Protein AF-A0A183TT23-F1 (afdb_monomer)

Sequence (156 aa):
MDLRTDATKAAFFRCQRLLQQRLREMQDAWMIRKAKKIQGYVDRNEMKNFFIAIKVIFSPCIKWSAPLISSDGTTLMTEKSQILKRWAELFRNVLNCLSAISDAAIDRLPQVDTNNDLVCRLPYQKPSRPCSSFPAVKHRDPTQSHRKSTSTVGPG

Mean predicted aligned error: 21.17 Å

Radius of gyration: 35.9 Å; Cα contacts (8 Å, |Δi|>4): 35; chains: 1; bounding box: 57×62×119 Å

Organism: Schistocephalus solidus (NCBI:txid70667)

Solvent-accessible surface area (backbone atoms only — not comparable to full-atom values): 10172 Å² total; per-residue (Å²): 135,64,71,70,59,55,54,53,52,51,52,50,56,51,53,52,50,51,53,52,50,53,52,47,53,54,50,50,57,47,49,55,53,51,50,54,54,43,49,55,22,59,79,68,67,36,61,70,57,31,53,50,51,53,45,64,71,66,54,79,63,76,72,78,70,68,62,38,66,40,99,86,67,81,47,77,31,77,50,69,69,57,41,52,53,50,50,54,50,51,52,45,53,67,72,64,52,76,77,80,73,52,65,74,60,56,74,67,52,84,84,69,84,78,68,65,80,66,66,78,72,65,78,80,76,71,83,73,74,83,83,88,71,77,80,80,79,77,80,78,78,92,72,89,87,77,92,78,88,83,87,87,80,86,86,136

Structure (mmCIF, N/CA/C/O backbone):
data_AF-A0A183TT23-F1
#
_entry.id   AF-A0A183TT23-F1
#
loop_
_atom_site.group_PDB
_atom_site.id
_atom_site.type_symbol
_atom_site.label_atom_id
_atom_site.label_alt_id
_atom_site.label_comp_id
_atom_site.label_asym_id
_atom_site.label_entity_id
_atom_site.label_seq_id
_atom_site.pdbx_PDB_ins_code
_atom_site.Cartn_x
_atom_site.Cartn_y
_atom_site.Cartn_z
_atom_site.occupancy
_atom_site.B_iso_or_equiv
_atom_site.auth_seq_id
_atom_site.auth_comp_id
_atom_site.auth_asym_id
_atom_site.auth_atom_id
_atom_site.pdbx_PDB_model_num
ATOM 1 N N . MET A 1 1 ? 25.105 0.922 -32.798 1.00 56.50 1 MET A N 1
ATOM 2 C CA . MET A 1 1 ? 24.276 0.394 -31.692 1.00 56.50 1 MET A CA 1
ATOM 3 C C . MET A 1 1 ? 24.044 -1.076 -31.957 1.00 56.50 1 MET A C 1
ATOM 5 O O . MET A 1 1 ? 23.774 -1.417 -33.101 1.00 56.50 1 MET A O 1
ATOM 9 N N . ASP A 1 2 ? 24.247 -1.926 -30.954 1.00 66.94 2 ASP A N 1
ATOM 10 C CA . ASP A 1 2 ? 24.331 -3.375 -31.143 1.00 66.94 2 ASP A CA 1
ATOM 11 C C . ASP A 1 2 ? 22.990 -4.051 -30.812 1.00 66.94 2 ASP A C 1
ATOM 13 O O . ASP A 1 2 ? 22.574 -4.126 -29.652 1.00 66.94 2 ASP A O 1
ATOM 17 N N . LEU A 1 3 ? 22.304 -4.528 -31.853 1.00 72.50 3 LEU A N 1
ATOM 18 C CA . LEU A 1 3 ? 20.913 -5.007 -31.827 1.00 72.50 3 LEU A CA 1
ATOM 19 C C . LEU A 1 3 ? 20.674 -6.138 -30.803 1.00 72.50 3 LEU A C 1
ATOM 21 O O . LEU A 1 3 ? 19.585 -6.273 -30.241 1.00 72.50 3 LEU A O 1
ATOM 25 N N . ARG A 1 4 ? 21.706 -6.942 -30.522 1.00 70.44 4 ARG A N 1
ATOM 26 C CA . ARG A 1 4 ? 21.663 -8.061 -29.565 1.00 70.44 4 ARG A CA 1
ATOM 27 C C . ARG A 1 4 ? 21.544 -7.595 -28.108 1.00 70.44 4 ARG A C 1
ATOM 29 O O . ARG A 1 4 ? 20.866 -8.237 -27.298 1.00 70.44 4 ARG A O 1
ATOM 36 N N . THR A 1 5 ? 22.170 -6.471 -27.776 1.00 75.56 5 THR A N 1
ATOM 37 C CA . THR A 1 5 ? 22.140 -5.884 -26.429 1.00 75.56 5 THR A CA 1
ATOM 38 C C . THR A 1 5 ? 20.777 -5.252 -26.147 1.00 75.56 5 THR A C 1
ATOM 40 O O . THR A 1 5 ? 20.222 -5.434 -25.060 1.00 75.56 5 THR A O 1
ATOM 43 N N . ASP A 1 6 ? 20.177 -4.612 -27.152 1.00 80.69 6 ASP A N 1
ATOM 44 C CA . ASP A 1 6 ? 18.850 -3.998 -27.044 1.00 80.69 6 ASP A CA 1
ATOM 45 C C . ASP A 1 6 ? 17.735 -5.041 -26.881 1.00 80.69 6 ASP A C 1
ATOM 47 O O . ASP A 1 6 ? 16.851 -4.878 -26.034 1.00 80.69 6 ASP A O 1
ATOM 51 N N . ALA A 1 7 ? 17.812 -6.164 -27.603 1.00 83.25 7 ALA A N 1
ATOM 52 C CA . ALA A 1 7 ? 16.862 -7.270 -27.461 1.00 83.25 7 ALA A CA 1
ATOM 53 C C . ALA A 1 7 ? 16.904 -7.907 -26.057 1.00 83.25 7 ALA A C 1
ATOM 55 O O . ALA A 1 7 ? 15.861 -8.159 -25.446 1.00 83.25 7 ALA A O 1
ATOM 56 N N . THR A 1 8 ? 18.105 -8.112 -25.509 1.00 88.69 8 THR A N 1
ATOM 57 C CA . THR A 1 8 ? 18.294 -8.686 -24.164 1.00 88.69 8 THR A CA 1
ATOM 58 C C . THR A 1 8 ? 17.775 -7.739 -23.079 1.00 88.69 8 THR A C 1
ATOM 60 O O . THR A 1 8 ? 17.072 -8.155 -22.154 1.00 88.69 8 THR A O 1
ATOM 63 N N . LYS A 1 9 ? 18.044 -6.437 -23.227 1.00 89.25 9 LYS A N 1
ATOM 64 C CA . LYS A 1 9 ? 17.540 -5.391 -22.332 1.00 89.25 9 LYS A CA 1
ATOM 65 C C . LYS A 1 9 ? 16.010 -5.301 -22.370 1.00 89.25 9 LYS A C 1
ATOM 67 O O . LYS A 1 9 ? 15.371 -5.206 -21.322 1.00 89.25 9 LYS A O 1
ATOM 72 N N . ALA A 1 10 ? 15.404 -5.407 -23.553 1.00 90.25 10 ALA A N 1
ATOM 73 C CA . ALA A 1 10 ? 13.952 -5.440 -23.706 1.00 90.25 10 ALA A CA 1
ATOM 74 C C . ALA A 1 10 ? 13.316 -6.678 -23.045 1.00 90.25 10 ALA A C 1
ATOM 76 O O . ALA A 1 10 ? 12.272 -6.557 -22.399 1.00 90.25 10 ALA A O 1
ATOM 77 N N . ALA A 1 11 ? 13.940 -7.855 -23.164 1.00 92.75 11 ALA A N 1
ATOM 78 C CA . ALA A 1 11 ? 13.477 -9.074 -22.499 1.00 92.75 11 ALA A CA 1
ATOM 79 C C . ALA A 1 11 ? 13.519 -8.940 -20.967 1.00 92.75 11 ALA A C 1
ATOM 81 O O . ALA A 1 11 ? 12.547 -9.282 -20.291 1.00 92.75 11 ALA A O 1
ATOM 82 N N . PHE A 1 12 ? 14.591 -8.356 -20.423 1.00 92.75 12 PHE A N 1
ATOM 83 C CA . PHE A 1 12 ? 14.721 -8.102 -18.988 1.00 92.75 12 PHE A CA 1
ATOM 84 C C . PHE A 1 12 ? 13.596 -7.207 -18.444 1.00 92.75 12 PHE A C 1
ATOM 86 O O . PHE A 1 12 ? 12.909 -7.589 -17.494 1.00 92.75 12 PHE A O 1
ATOM 93 N N . PHE A 1 13 ? 13.339 -6.053 -19.071 1.00 94.25 13 PHE A N 1
ATOM 94 C CA . PHE A 1 13 ? 12.274 -5.148 -18.619 1.00 94.25 13 PHE A CA 1
ATOM 95 C C . PHE A 1 13 ? 10.875 -5.763 -18.736 1.00 94.25 13 PHE A C 1
ATOM 97 O O . PHE A 1 13 ? 10.009 -5.495 -17.900 1.00 94.25 13 PHE A O 1
ATOM 104 N N . ARG A 1 14 ? 10.643 -6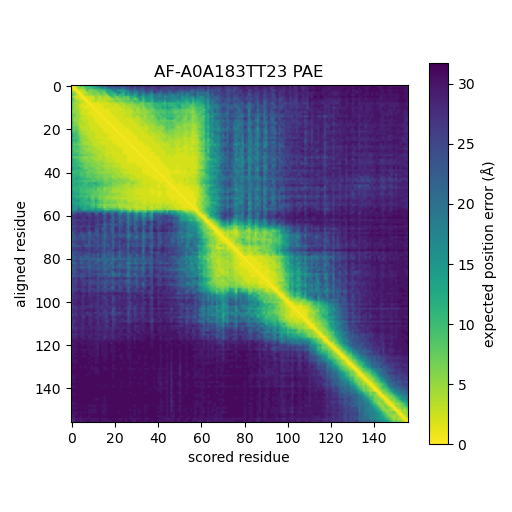.631 -19.730 1.00 94.38 14 ARG A N 1
ATOM 105 C CA . ARG A 1 14 ? 9.391 -7.398 -19.836 1.00 94.38 14 ARG A CA 1
ATOM 106 C C . ARG A 1 14 ? 9.216 -8.344 -18.648 1.00 94.38 14 ARG A C 1
ATOM 108 O O . ARG A 1 14 ? 8.150 -8.338 -18.034 1.00 94.38 14 ARG A O 1
ATOM 115 N N . CYS A 1 15 ? 10.253 -9.096 -18.279 1.00 93.19 15 CYS A N 1
ATOM 116 C CA . CYS A 1 15 ? 10.230 -9.972 -17.104 1.00 93.19 15 CYS A CA 1
ATOM 117 C C . CYS A 1 15 ? 10.016 -9.185 -15.805 1.00 93.19 15 CYS A C 1
ATOM 119 O O . CYS A 1 15 ? 9.182 -9.562 -14.983 1.00 93.19 15 CYS A O 1
ATOM 121 N N . GLN A 1 16 ? 10.709 -8.055 -15.643 1.00 95.06 16 GLN A N 1
ATOM 122 C CA . GLN A 1 16 ? 10.537 -7.178 -14.487 1.00 95.06 16 GLN A CA 1
ATOM 123 C C . GLN A 1 16 ? 9.092 -6.675 -14.368 1.00 95.06 16 GLN A C 1
ATOM 125 O O . GLN A 1 16 ? 8.503 -6.752 -13.289 1.00 95.06 16 GLN A O 1
ATOM 130 N N . ARG A 1 17 ? 8.492 -6.219 -15.476 1.00 96.44 17 ARG A N 1
ATOM 131 C CA . ARG A 1 17 ? 7.097 -5.763 -15.499 1.00 96.44 17 ARG A CA 1
ATOM 132 C C . ARG A 1 17 ? 6.127 -6.883 -15.124 1.00 96.44 17 ARG A C 1
ATOM 134 O O . ARG A 1 17 ? 5.200 -6.634 -14.365 1.00 96.44 17 ARG A O 1
ATOM 141 N N . LEU A 1 18 ? 6.350 -8.108 -15.603 1.00 96.69 18 LEU A N 1
ATOM 142 C CA . LEU A 1 18 ? 5.514 -9.267 -15.259 1.00 96.69 18 LEU A CA 1
ATOM 143 C C . LEU A 1 18 ? 5.584 -9.615 -13.769 1.00 96.69 18 LEU A C 1
ATOM 145 O O . LEU A 1 18 ? 4.559 -9.899 -13.150 1.00 96.69 18 LEU A O 1
ATOM 149 N N . LEU A 1 19 ? 6.777 -9.564 -13.177 1.00 95.06 19 LEU A N 1
ATOM 150 C CA . LEU A 1 19 ? 6.953 -9.798 -11.744 1.00 95.06 19 LEU A CA 1
ATOM 151 C C . LEU A 1 19 ? 6.277 -8.705 -10.909 1.00 95.06 19 LEU A C 1
ATOM 153 O O . LEU A 1 19 ? 5.577 -9.012 -9.946 1.00 95.06 19 LEU A O 1
ATOM 157 N N . GLN A 1 20 ? 6.426 -7.439 -11.304 1.00 95.19 20 GLN A N 1
ATOM 158 C CA . GLN A 1 20 ? 5.754 -6.313 -10.649 1.00 95.19 20 GLN A CA 1
ATOM 159 C C . GLN A 1 20 ? 4.229 -6.405 -10.764 1.00 95.19 20 GLN A C 1
ATOM 161 O O . GLN A 1 20 ? 3.527 -6.163 -9.783 1.00 95.19 20 GLN A O 1
ATOM 166 N N . GLN A 1 21 ? 3.727 -6.789 -11.938 1.00 95.94 21 GLN A N 1
ATOM 167 C CA . GLN A 1 21 ? 2.308 -7.018 -12.197 1.00 95.94 21 GLN A CA 1
ATOM 168 C C . GLN A 1 21 ? 1.759 -8.105 -11.262 1.00 95.94 21 GLN A C 1
ATOM 170 O O . GLN A 1 21 ? 0.808 -7.853 -10.527 1.00 95.94 21 GLN A O 1
ATOM 175 N N . ARG A 1 22 ? 2.406 -9.278 -11.206 1.00 95.81 22 ARG A N 1
ATOM 176 C CA . ARG A 1 22 ? 1.978 -10.379 -10.326 1.00 95.81 22 ARG A CA 1
ATOM 177 C C . ARG A 1 22 ? 2.021 -10.011 -8.849 1.00 95.81 22 ARG A C 1
ATOM 179 O O . ARG A 1 22 ? 1.131 -10.391 -8.091 1.00 95.81 22 ARG A O 1
ATOM 186 N N . LEU A 1 23 ? 3.052 -9.282 -8.426 1.00 95.62 23 LEU A N 1
ATOM 187 C CA . LEU A 1 23 ? 3.153 -8.817 -7.046 1.00 95.62 23 LEU A CA 1
ATOM 188 C C . LEU A 1 23 ? 1.991 -7.883 -6.696 1.00 95.62 23 LEU A C 1
ATOM 190 O O . LEU A 1 23 ? 1.404 -8.018 -5.624 1.00 95.62 23 LEU A O 1
ATOM 194 N N . ARG A 1 24 ? 1.639 -6.974 -7.612 1.00 96.25 24 ARG A N 1
ATOM 195 C CA . ARG A 1 24 ? 0.511 -6.056 -7.442 1.00 96.25 24 ARG A CA 1
ATOM 196 C C . ARG A 1 24 ? -0.815 -6.800 -7.371 1.00 96.25 24 ARG A C 1
ATOM 198 O O . ARG A 1 24 ? -1.549 -6.604 -6.416 1.00 96.25 24 ARG A O 1
ATOM 205 N N . GLU A 1 25 ? -1.063 -7.733 -8.283 1.00 95.81 25 GLU A N 1
ATOM 206 C CA . GLU A 1 25 ? -2.271 -8.570 -8.266 1.00 95.81 25 GLU A CA 1
ATOM 207 C C . GLU A 1 25 ? -2.409 -9.357 -6.954 1.00 95.81 25 GLU A C 1
ATOM 209 O O . GLU A 1 25 ? -3.495 -9.447 -6.378 1.00 95.81 25 GLU A O 1
ATOM 214 N N . MET A 1 26 ? -1.301 -9.888 -6.428 1.00 94.94 26 MET A N 1
ATOM 215 C CA . MET A 1 26 ? -1.297 -10.597 -5.149 1.00 94.94 26 MET A CA 1
ATOM 216 C C . MET A 1 26 ? -1.589 -9.662 -3.964 1.00 94.94 26 MET A C 1
ATOM 218 O O . MET A 1 26 ? -2.345 -10.036 -3.059 1.00 94.94 26 MET A O 1
ATOM 222 N N . GLN A 1 27 ? -1.020 -8.453 -3.968 1.00 90.56 27 GLN A N 1
ATOM 223 C CA . GLN A 1 27 ? -1.300 -7.420 -2.966 1.00 90.56 27 GLN A CA 1
ATOM 224 C C . GLN A 1 27 ? -2.758 -6.963 -3.028 1.00 90.56 27 GLN A C 1
ATOM 226 O O . GLN A 1 27 ? -3.424 -6.927 -1.994 1.00 90.56 27 GLN A O 1
ATOM 231 N N . ASP A 1 28 ? -3.283 -6.701 -4.221 1.00 94.00 28 ASP A N 1
ATOM 232 C CA . ASP A 1 28 ? -4.662 -6.267 -4.435 1.00 94.00 28 ASP A CA 1
ATOM 233 C C . ASP A 1 28 ? -5.648 -7.352 -3.985 1.00 94.00 28 ASP A C 1
ATOM 235 O O . ASP A 1 28 ? -6.577 -7.082 -3.223 1.00 94.00 28 ASP A O 1
ATOM 239 N N . ALA A 1 29 ? -5.403 -8.617 -4.342 1.00 96.62 29 ALA A N 1
ATOM 240 C CA . ALA A 1 29 ? -6.219 -9.741 -3.886 1.00 96.62 29 ALA A CA 1
ATOM 241 C C . ALA A 1 29 ? -6.182 -9.918 -2.358 1.00 96.62 29 ALA A C 1
ATOM 243 O O . ALA A 1 29 ? -7.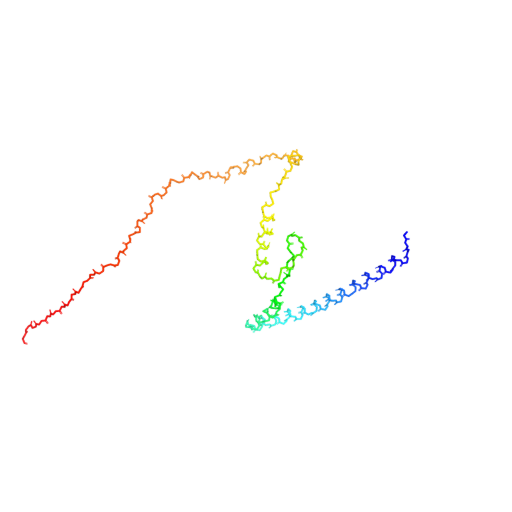162 -10.351 -1.741 1.00 96.62 29 ALA A O 1
ATOM 244 N N . TRP A 1 30 ? -5.052 -9.623 -1.715 1.00 92.00 30 TRP A N 1
ATOM 245 C CA . TRP A 1 30 ? -4.966 -9.593 -0.257 1.00 92.00 30 TRP A CA 1
ATOM 246 C C . TRP A 1 30 ? -5.752 -8.411 0.331 1.00 92.00 30 TRP A C 1
ATOM 248 O O . TRP A 1 30 ? -6.553 -8.624 1.245 1.00 92.00 30 TRP A O 1
ATOM 258 N N . MET A 1 31 ? -5.614 -7.207 -0.233 1.00 90.75 31 MET A N 1
ATOM 259 C CA . MET A 1 31 ? -6.326 -5.999 0.198 1.00 90.75 31 MET A CA 1
ATOM 260 C C . MET A 1 31 ? -7.842 -6.147 0.074 1.00 90.75 31 MET A C 1
ATOM 262 O O . MET A 1 31 ? -8.559 -5.875 1.034 1.00 90.75 31 MET A O 1
ATOM 266 N N . ILE A 1 32 ? -8.336 -6.674 -1.048 1.00 96.25 32 ILE A N 1
ATOM 267 C CA . ILE A 1 32 ? -9.764 -6.952 -1.261 1.00 96.25 32 ILE A CA 1
ATOM 268 C C . ILE A 1 32 ? -10.291 -7.910 -0.186 1.00 96.25 32 ILE A C 1
ATOM 270 O O . ILE A 1 32 ? -11.350 -7.676 0.401 1.00 96.25 32 ILE A O 1
ATOM 274 N N . ARG A 1 33 ? -9.546 -8.982 0.121 1.00 94.81 33 ARG A N 1
ATOM 275 C CA . ARG A 1 33 ? -9.931 -9.941 1.171 1.00 94.81 33 ARG A CA 1
ATOM 276 C C . ARG A 1 33 ? -9.96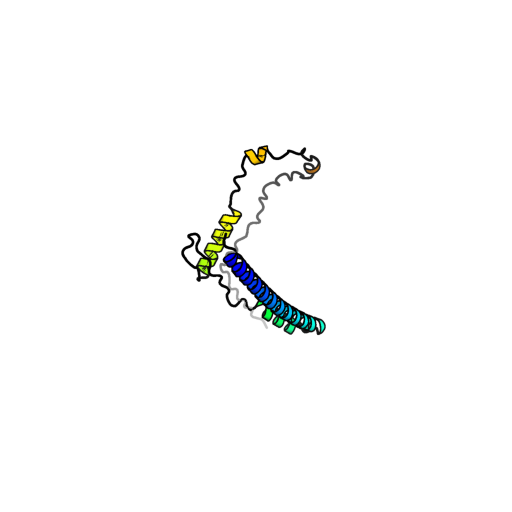7 -9.293 2.554 1.00 94.81 33 ARG A C 1
ATOM 278 O O . ARG A 1 33 ? -10.877 -9.570 3.335 1.00 94.81 33 ARG A O 1
ATOM 285 N N . LYS A 1 34 ? -9.003 -8.427 2.866 1.00 92.50 34 LYS A N 1
ATOM 286 C CA . LYS A 1 34 ? -8.967 -7.690 4.135 1.00 92.50 34 LYS A CA 1
ATOM 287 C C . LYS A 1 34 ? -10.103 -6.672 4.244 1.00 92.50 34 LYS A C 1
ATOM 289 O O . LYS A 1 34 ? -10.750 -6.632 5.287 1.00 92.50 34 LYS A O 1
ATOM 294 N N . ALA A 1 35 ? -10.399 -5.935 3.174 1.00 94.62 35 ALA A N 1
ATOM 295 C CA . ALA A 1 35 ? -11.505 -4.984 3.117 1.00 94.62 35 ALA A CA 1
ATOM 296 C C . ALA A 1 35 ? -12.856 -5.674 3.346 1.00 94.62 35 ALA A C 1
ATOM 298 O O . ALA A 1 35 ? -13.612 -5.256 4.217 1.00 94.62 35 ALA A O 1
ATOM 299 N N . LYS A 1 36 ? -13.115 -6.802 2.667 1.00 95.88 36 LYS A N 1
ATOM 300 C CA . LYS A 1 36 ? -14.329 -7.609 2.895 1.00 95.88 36 LYS A CA 1
ATOM 301 C C . LYS A 1 36 ? -14.464 -8.071 4.346 1.00 95.88 36 LYS A C 1
ATOM 303 O O . LYS A 1 36 ? -15.555 -8.046 4.902 1.00 95.88 36 LYS A O 1
ATOM 308 N N . LYS A 1 37 ? -13.357 -8.476 4.976 1.00 93.50 37 LYS A N 1
ATOM 309 C CA . LYS A 1 37 ? -13.354 -8.890 6.385 1.00 93.50 37 LYS A CA 1
ATOM 310 C C . LYS A 1 37 ? -13.683 -7.727 7.328 1.00 93.50 37 LYS A C 1
ATOM 312 O O . LYS A 1 37 ? -14.431 -7.921 8.276 1.00 93.50 37 LYS A O 1
ATOM 317 N N . ILE A 1 38 ? -13.138 -6.540 7.063 1.00 95.19 38 ILE A N 1
ATOM 318 C CA . ILE A 1 38 ? -13.430 -5.322 7.830 1.00 95.19 38 ILE A CA 1
ATOM 319 C C . ILE A 1 38 ? -14.892 -4.917 7.669 1.00 95.19 38 ILE A C 1
ATOM 321 O O . ILE A 1 38 ? -15.554 -4.675 8.674 1.00 95.19 38 ILE A O 1
ATOM 325 N N . GLN A 1 39 ? -15.399 -4.915 6.436 1.00 95.62 39 GLN A N 1
ATOM 326 C CA . GLN A 1 39 ? -16.803 -4.629 6.159 1.00 95.62 39 GLN A CA 1
ATOM 327 C C . GLN A 1 39 ? -17.718 -5.596 6.916 1.00 95.62 39 GLN A C 1
ATOM 329 O O . GLN A 1 39 ? -18.611 -5.156 7.626 1.00 95.62 39 GLN A O 1
ATOM 334 N N . GLY A 1 40 ? -17.410 -6.897 6.897 1.00 97.12 40 GLY A N 1
ATOM 335 C CA . GLY A 1 40 ? -18.180 -7.894 7.641 1.00 97.12 40 GLY A CA 1
ATOM 336 C C . GLY A 1 40 ? -18.218 -7.666 9.158 1.00 97.12 40 GLY A C 1
ATOM 337 O O . GLY A 1 40 ? -19.188 -8.065 9.796 1.00 97.12 40 GLY A O 1
ATOM 338 N N . TYR A 1 41 ? -17.210 -7.014 9.752 1.00 96.94 41 TYR A N 1
ATOM 339 C CA . TYR A 1 41 ? -17.268 -6.606 11.162 1.00 96.94 41 TYR A CA 1
ATOM 340 C C . TYR A 1 41 ? -18.192 -5.410 11.385 1.00 96.94 41 TYR A C 1
ATOM 342 O O . TYR A 1 41 ? -18.895 -5.3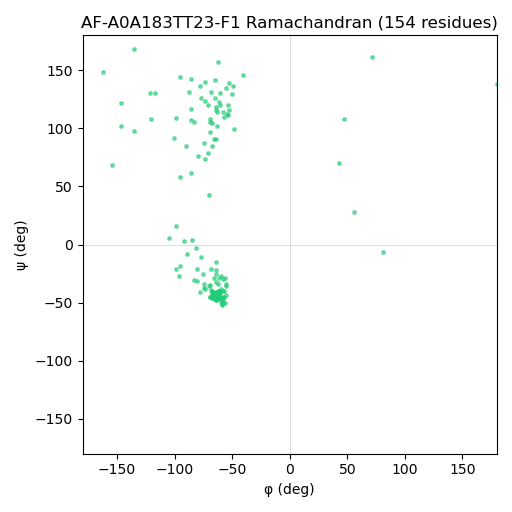77 12.392 1.00 96.94 41 TYR A O 1
ATOM 350 N N . VAL A 1 42 ? -18.211 -4.452 10.456 1.00 94.31 42 VAL A N 1
ATOM 351 C CA . VAL A 1 42 ? -19.143 -3.315 10.495 1.00 94.31 42 VAL A CA 1
ATOM 352 C C . VAL A 1 42 ? -20.579 -3.809 10.363 1.00 94.31 42 VAL A C 1
ATOM 354 O O . VAL A 1 42 ? -21.414 -3.469 11.195 1.00 94.31 42 VAL A O 1
ATOM 357 N N . ASP A 1 43 ? -20.841 -4.682 9.390 1.00 97.19 43 ASP A N 1
ATOM 358 C CA . ASP A 1 43 ? -22.177 -5.220 9.110 1.00 97.19 43 ASP A CA 1
ATOM 359 C C . ASP A 1 43 ? -22.747 -6.014 10.301 1.00 97.19 43 ASP A C 1
ATOM 361 O O . ASP A 1 43 ? -23.957 -6.058 10.509 1.00 97.19 43 ASP A O 1
ATOM 365 N N . ARG A 1 44 ? -21.873 -6.624 11.115 1.00 97.06 44 ARG A N 1
ATOM 366 C CA . ARG A 1 44 ? -22.233 -7.364 12.339 1.00 97.06 44 ARG A CA 1
ATOM 367 C C . ARG A 1 44 ? -22.213 -6.508 13.609 1.00 97.06 44 ARG A C 1
ATOM 369 O O . ARG A 1 44 ? -22.405 -7.043 14.697 1.00 97.06 44 ARG A O 1
ATOM 376 N N . ASN A 1 45 ? -21.949 -5.205 13.495 1.00 94.81 45 ASN A N 1
ATOM 377 C CA . ASN A 1 45 ? -21.760 -4.287 14.622 1.00 94.81 45 ASN A CA 1
ATOM 378 C C . ASN A 1 45 ? -20.651 -4.729 15.614 1.00 94.81 45 ASN A C 1
ATOM 380 O O . ASN A 1 45 ? -20.656 -4.391 16.798 1.00 94.81 45 ASN A O 1
ATOM 384 N N . GLU A 1 46 ? -19.648 -5.472 15.141 1.00 96.50 46 GLU A N 1
ATOM 385 C CA . GLU A 1 46 ? -18.517 -5.952 15.942 1.00 96.50 46 GLU A CA 1
ATOM 386 C C . GLU A 1 46 ? -17.391 -4.899 16.005 1.00 96.50 46 GLU A C 1
ATOM 388 O O . GLU A 1 46 ? -16.257 -5.130 15.568 1.00 96.50 46 GLU A O 1
ATOM 393 N N . MET A 1 47 ? -17.678 -3.721 16.572 1.00 94.06 47 MET A N 1
ATOM 394 C CA . MET A 1 47 ? -16.748 -2.575 16.579 1.00 94.06 47 MET A CA 1
ATOM 395 C C . MET A 1 47 ? -15.360 -2.883 17.173 1.00 94.06 47 MET A C 1
ATOM 397 O O . MET A 1 47 ? -14.343 -2.383 16.688 1.00 94.06 47 MET A O 1
ATOM 401 N N . LYS A 1 48 ? -15.282 -3.757 18.185 1.00 92.94 48 LYS A N 1
ATOM 402 C CA . LYS A 1 48 ? -14.002 -4.192 18.772 1.00 92.94 48 LYS A CA 1
ATOM 403 C C . LYS A 1 48 ? -13.124 -4.927 17.752 1.00 92.94 48 LYS A C 1
ATOM 405 O O . LYS A 1 48 ? -11.925 -4.666 17.666 1.00 92.94 48 LYS A O 1
ATOM 410 N N . ASN A 1 49 ? -13.717 -5.820 16.960 1.00 93.62 49 ASN A N 1
ATOM 411 C CA . ASN A 1 49 ? -12.998 -6.601 15.955 1.00 93.62 49 ASN A CA 1
ATOM 412 C C . ASN A 1 49 ? -12.635 -5.754 14.732 1.00 93.62 49 ASN A C 1
ATOM 414 O O . ASN A 1 49 ? -11.543 -5.918 14.188 1.00 93.62 49 ASN A O 1
ATOM 418 N N . PHE A 1 50 ? -13.488 -4.797 14.360 1.00 93.31 50 PHE A N 1
ATOM 419 C CA . PHE A 1 50 ? -13.180 -3.778 13.355 1.00 93.31 50 PHE A CA 1
ATOM 420 C C . PHE A 1 50 ? -11.913 -2.989 13.718 1.00 93.31 50 PHE A C 1
ATOM 422 O O . PHE A 1 50 ? -10.973 -2.923 12.921 1.00 93.31 50 PHE A O 1
ATOM 429 N N . PHE A 1 51 ? -11.833 -2.471 14.950 1.00 89.75 51 PHE A N 1
ATOM 430 C CA . PHE A 1 51 ? -10.668 -1.711 15.407 1.00 89.75 51 PHE A CA 1
ATOM 431 C C . PHE A 1 51 ? -9.395 -2.569 15.455 1.00 89.75 51 PHE A C 1
ATOM 433 O O . PHE A 1 51 ? -8.335 -2.133 15.007 1.00 89.75 51 PHE A O 1
ATOM 440 N N . ILE A 1 52 ? -9.492 -3.818 15.930 1.00 91.62 52 ILE A N 1
ATOM 441 C CA . ILE A 1 52 ? -8.366 -4.767 15.911 1.00 91.62 52 ILE A CA 1
ATOM 442 C C . ILE A 1 52 ? -7.916 -5.054 14.470 1.00 91.62 52 ILE A C 1
ATOM 444 O O . ILE A 1 52 ? -6.717 -5.066 14.202 1.00 91.62 52 ILE A O 1
ATOM 448 N N . ALA A 1 53 ? -8.842 -5.252 13.529 1.00 91.12 53 ALA A N 1
ATOM 449 C CA . ALA A 1 53 ? -8.523 -5.557 12.136 1.00 91.12 53 ALA A CA 1
ATOM 450 C C . ALA A 1 53 ? -7.838 -4.385 11.417 1.00 91.12 53 ALA A C 1
ATOM 452 O O . ALA A 1 53 ? -6.826 -4.597 10.749 1.00 91.12 53 ALA A O 1
ATOM 453 N N . ILE A 1 54 ? -8.336 -3.159 11.602 1.00 90.06 54 ILE A N 1
ATOM 454 C CA . ILE A 1 54 ? -7.693 -1.933 11.102 1.00 90.06 54 ILE A CA 1
ATOM 455 C C . ILE A 1 54 ? -6.302 -1.801 11.703 1.00 90.06 54 ILE A C 1
ATOM 457 O O . ILE A 1 54 ? -5.320 -1.648 10.977 1.00 90.06 54 ILE A O 1
ATOM 461 N N . LYS A 1 55 ? -6.198 -1.953 13.026 1.00 86.75 55 LYS A N 1
ATOM 462 C CA . LYS A 1 55 ? -4.915 -1.933 13.713 1.00 86.75 55 LYS A CA 1
ATOM 463 C C . LYS A 1 55 ? -3.972 -2.970 13.103 1.00 86.75 55 LYS A C 1
ATOM 465 O O . LYS A 1 55 ? -2.852 -2.609 12.815 1.00 86.75 55 LYS A O 1
ATOM 470 N N . VAL A 1 56 ? -4.385 -4.197 12.798 1.00 87.50 56 VAL A N 1
ATOM 471 C CA . VAL A 1 56 ? -3.513 -5.216 12.171 1.00 87.50 56 VAL A CA 1
ATOM 472 C C . VAL A 1 56 ? -3.070 -4.870 10.741 1.00 87.50 56 VAL A C 1
ATOM 474 O O . VAL A 1 56 ? -1.997 -5.307 10.338 1.00 87.50 56 VAL A O 1
ATOM 477 N N . ILE A 1 57 ? -3.848 -4.107 9.968 1.00 86.44 57 ILE A N 1
ATOM 478 C CA . ILE A 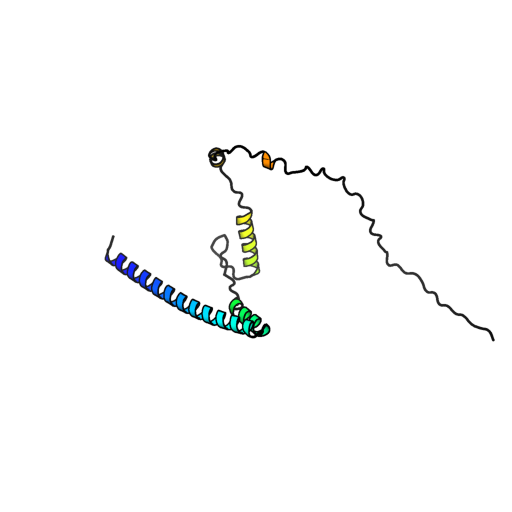1 57 ? -3.458 -3.684 8.608 1.00 86.44 57 ILE A CA 1
ATOM 479 C C . ILE A 1 57 ? -2.450 -2.535 8.652 1.00 86.44 57 ILE A C 1
ATOM 481 O O . ILE A 1 57 ? -1.488 -2.545 7.891 1.00 86.44 57 ILE A O 1
ATOM 485 N N . PHE A 1 58 ? -2.653 -1.572 9.554 1.00 81.12 58 PHE A N 1
ATOM 486 C CA . PHE A 1 58 ? -1.810 -0.375 9.656 1.00 81.12 58 PHE A CA 1
ATOM 487 C C . PHE A 1 58 ? -0.680 -0.495 10.695 1.00 81.12 58 PHE A C 1
ATOM 489 O O . PHE A 1 58 ? 0.285 0.260 10.649 1.00 81.12 58 PHE A O 1
ATOM 496 N N . SER A 1 59 ? -0.765 -1.443 11.634 1.00 73.94 59 SER A N 1
ATOM 497 C CA . SER A 1 59 ? 0.254 -1.668 12.677 1.00 73.94 59 SER A CA 1
ATOM 498 C C . SER A 1 59 ? 1.517 -2.401 12.244 1.00 73.94 59 SER A C 1
ATOM 500 O O . SER A 1 59 ? 2.473 -2.338 13.017 1.00 73.94 59 SER A O 1
ATOM 502 N N . PRO A 1 60 ? 1.657 -3.012 11.053 1.00 61.12 60 PRO A N 1
ATOM 503 C CA . PRO A 1 60 ? 2.967 -3.349 10.515 1.00 61.12 60 PRO A CA 1
ATOM 504 C C . PRO A 1 60 ? 3.758 -2.094 10.094 1.00 61.12 60 PRO A C 1
ATOM 506 O O . PRO A 1 60 ? 4.441 -2.091 9.083 1.00 61.12 60 PRO A O 1
ATOM 509 N N . CYS A 1 61 ? 3.727 -1.039 10.907 1.00 56.03 61 CYS A N 1
ATOM 510 C CA . CYS A 1 61 ? 4.815 -0.086 11.059 1.00 56.03 61 CYS A CA 1
ATOM 511 C C . CYS A 1 61 ? 5.652 -0.512 12.276 1.00 56.03 61 CYS A C 1
ATOM 513 O O . CYS A 1 61 ? 5.829 0.234 13.239 1.00 56.03 61 CYS A O 1
ATOM 515 N N . ILE A 1 62 ? 6.181 -1.739 12.249 1.00 55.75 62 ILE A N 1
ATOM 516 C CA . ILE A 1 62 ? 7.275 -2.130 13.142 1.00 55.75 62 ILE A CA 1
ATOM 517 C C . ILE A 1 62 ? 8.519 -1.441 12.582 1.00 55.75 62 ILE A C 1
ATOM 519 O O . ILE A 1 62 ? 9.205 -1.987 11.731 1.00 55.75 62 ILE A O 1
ATOM 523 N N . LYS A 1 63 ? 8.743 -0.194 13.014 1.00 50.69 63 LYS A N 1
ATOM 524 C CA . LYS A 1 63 ? 9.957 0.598 12.764 1.00 50.69 63 LYS A CA 1
ATOM 525 C C . LYS A 1 63 ? 10.484 0.486 11.325 1.00 50.69 63 LYS A C 1
ATOM 527 O O . LYS A 1 63 ? 11.599 0.021 11.114 1.00 50.69 63 LYS A O 1
ATOM 532 N N . TRP A 1 64 ? 9.783 1.060 10.350 1.00 38.94 64 TRP A N 1
ATOM 533 C CA . TRP A 1 64 ? 10.547 1.690 9.273 1.00 38.94 64 TRP A CA 1
ATOM 534 C C . TRP A 1 64 ? 11.126 2.986 9.848 1.00 38.94 64 TRP A C 1
ATOM 536 O O . TRP A 1 64 ? 10.644 4.084 9.582 1.00 38.94 64 TRP A O 1
ATOM 546 N N . SER A 1 65 ? 12.143 2.863 10.710 1.00 49.28 65 SER A N 1
ATOM 547 C CA . SER A 1 65 ? 13.154 3.914 10.733 1.00 49.28 65 SER A CA 1
ATOM 548 C C . SER A 1 65 ? 13.777 3.823 9.353 1.00 49.28 65 SER A C 1
ATOM 550 O O . SER A 1 65 ? 14.663 3.000 9.148 1.00 49.28 65 SER A O 1
ATOM 552 N N . ALA A 1 66 ? 13.229 4.584 8.401 1.00 60.44 66 ALA A N 1
ATOM 553 C CA . ALA A 1 66 ? 13.897 4.845 7.142 1.00 60.44 66 ALA A CA 1
ATOM 554 C C . ALA A 1 66 ? 15.259 5.406 7.540 1.00 60.44 66 ALA A C 1
ATOM 556 O O . ALA A 1 66 ? 15.288 6.479 8.155 1.00 60.44 66 ALA A O 1
ATOM 557 N N . PRO A 1 67 ? 16.359 4.686 7.301 1.00 61.31 67 PRO A N 1
ATOM 558 C CA . PRO A 1 67 ? 17.653 5.229 7.626 1.00 61.31 67 PRO A CA 1
ATOM 559 C C . PRO A 1 67 ? 17.841 6.449 6.723 1.00 61.31 67 PRO A C 1
ATOM 561 O O . PRO A 1 67 ? 17.777 6.336 5.498 1.00 61.31 67 PRO A O 1
ATOM 564 N N . LEU A 1 68 ? 17.936 7.633 7.323 1.00 74.19 68 LEU A N 1
ATOM 565 C CA . LEU A 1 68 ? 18.006 8.876 6.565 1.00 74.19 68 LEU A CA 1
ATOM 566 C C . LEU A 1 68 ? 19.471 9.147 6.234 1.00 74.19 68 LEU A C 1
ATOM 568 O O . LEU A 1 68 ? 20.318 9.072 7.119 1.00 74.19 68 LEU A O 1
ATOM 572 N N . ILE A 1 69 ? 19.786 9.457 4.983 1.00 74.56 69 ILE A N 1
ATOM 573 C CA . ILE A 1 69 ? 21.146 9.858 4.620 1.00 74.56 69 ILE A CA 1
ATOM 574 C C . ILE A 1 69 ? 21.377 11.285 5.132 1.00 74.56 69 ILE A C 1
ATOM 576 O O . ILE A 1 69 ? 20.481 12.133 5.104 1.00 74.56 69 ILE A O 1
ATOM 580 N N . SER A 1 70 ? 22.567 11.538 5.658 1.00 74.38 70 SER A N 1
ATOM 581 C CA . SER A 1 70 ? 23.006 12.858 6.084 1.00 74.38 70 SER A CA 1
ATOM 582 C C . SER A 1 70 ? 23.050 13.852 4.901 1.00 74.38 70 SER A C 1
ATOM 584 O O . SER A 1 70 ? 23.136 13.456 3.746 1.00 74.38 70 SER A O 1
ATOM 586 N N . SER A 1 71 ? 22.971 15.160 5.166 1.00 74.06 71 SER A N 1
ATOM 587 C CA . SER A 1 71 ? 22.988 16.222 4.134 1.00 74.06 71 SER A CA 1
ATOM 588 C C . SER A 1 71 ? 24.251 16.191 3.258 1.00 74.06 71 SER A C 1
ATOM 590 O O . SER A 1 71 ? 24.206 16.512 2.078 1.00 74.06 71 SER A O 1
ATOM 592 N N . ASP A 1 72 ? 25.367 15.727 3.817 1.00 77.62 72 ASP A N 1
ATOM 593 C CA . ASP A 1 72 ? 26.644 15.490 3.139 1.00 77.62 72 ASP A CA 1
ATOM 594 C C . ASP A 1 72 ? 26.704 14.153 2.372 1.00 77.62 72 ASP A C 1
ATOM 596 O O . ASP A 1 72 ? 27.700 13.859 1.721 1.00 77.62 72 ASP A O 1
ATOM 600 N N . GLY A 1 73 ? 25.654 13.329 2.430 1.00 77.69 73 GLY A N 1
ATOM 601 C CA . GLY A 1 73 ? 25.531 12.098 1.645 1.00 77.69 73 GLY A CA 1
ATOM 602 C C . GLY A 1 73 ? 26.280 10.879 2.195 1.00 77.69 73 GLY A C 1
ATOM 603 O O . GLY A 1 73 ? 26.129 9.788 1.651 1.00 77.69 73 GLY A O 1
ATOM 604 N N . THR A 1 74 ? 27.084 11.030 3.252 1.00 75.88 74 THR A N 1
ATOM 605 C CA . THR A 1 74 ? 28.061 10.005 3.666 1.00 75.88 74 THR A CA 1
ATOM 606 C C . THR A 1 74 ? 27.569 9.060 4.761 1.00 75.88 74 THR A C 1
ATOM 608 O O . THR A 1 74 ? 28.041 7.928 4.852 1.00 75.88 74 THR A O 1
ATOM 611 N N . THR A 1 75 ? 26.632 9.502 5.605 1.00 82.62 75 THR A N 1
ATOM 612 C CA . THR A 1 75 ? 26.298 8.810 6.855 1.00 82.62 75 THR A CA 1
ATOM 613 C C . THR A 1 75 ? 24.828 8.416 6.902 1.00 82.62 75 THR A C 1
ATOM 615 O O . THR A 1 75 ? 23.935 9.236 6.689 1.00 82.62 75 THR A O 1
ATOM 618 N N . LEU A 1 76 ? 24.568 7.149 7.228 1.00 79.88 76 LEU A N 1
ATOM 619 C CA . LEU A 1 76 ? 23.225 6.613 7.416 1.00 79.88 76 LEU A CA 1
ATOM 620 C C . LEU A 1 76 ? 22.752 6.853 8.858 1.00 79.88 76 LEU A C 1
ATOM 622 O O . LEU A 1 76 ? 23.318 6.309 9.804 1.00 79.88 76 LEU A O 1
ATOM 626 N N . MET A 1 77 ? 21.693 7.636 9.041 1.00 77.69 77 MET A N 1
ATOM 627 C CA . MET A 1 77 ? 21.133 7.931 10.357 1.00 77.69 77 MET A CA 1
ATOM 628 C C . MET A 1 77 ? 20.142 6.855 10.782 1.00 77.69 77 MET A C 1
ATOM 630 O O . MET A 1 77 ? 19.020 6.783 10.278 1.00 77.69 77 MET A O 1
ATOM 634 N N . THR A 1 78 ? 20.554 6.031 11.739 1.00 72.19 78 THR A N 1
ATOM 635 C CA . THR A 1 78 ? 19.721 4.976 12.337 1.00 72.19 78 THR A CA 1
ATOM 636 C C . THR A 1 78 ? 19.106 5.403 13.673 1.00 72.19 78 THR A C 1
ATOM 638 O O . THR A 1 78 ? 18.075 4.866 14.086 1.00 72.19 78 THR A O 1
ATOM 641 N N . GLU A 1 79 ? 19.692 6.403 14.338 1.00 81.12 79 GLU A N 1
ATOM 642 C CA . GLU A 1 79 ? 19.211 6.937 15.610 1.00 81.12 79 GLU A CA 1
ATOM 643 C C . GLU A 1 79 ? 18.010 7.874 15.428 1.00 81.12 79 GLU A C 1
ATOM 645 O O . GLU A 1 79 ? 17.996 8.769 14.582 1.00 81.12 79 GLU A O 1
ATOM 650 N N . LYS A 1 80 ? 16.994 7.727 16.286 1.00 78.88 80 LYS A N 1
ATOM 651 C CA . LYS A 1 80 ? 15.762 8.534 16.216 1.00 78.88 80 LYS A CA 1
ATOM 652 C C . LYS A 1 80 ? 16.004 10.037 16.391 1.00 78.88 80 LYS A C 1
ATOM 654 O O . LYS A 1 80 ? 15.367 10.831 15.708 1.00 78.88 80 LYS A O 1
ATOM 659 N N . SER A 1 81 ? 16.899 10.431 17.297 1.00 82.19 81 SER A N 1
ATOM 660 C CA . SER A 1 81 ? 1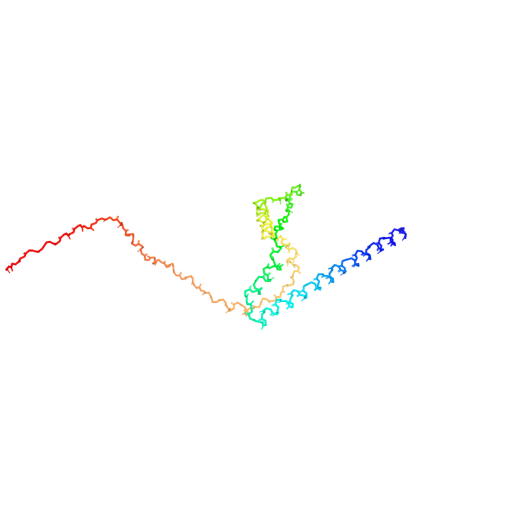7.250 11.838 17.552 1.00 82.19 81 SER A CA 1
ATOM 661 C C . SER A 1 81 ? 17.887 12.492 16.323 1.00 82.19 81 SER A C 1
ATOM 663 O O . SER A 1 81 ? 17.537 13.610 15.950 1.00 82.19 81 SER A O 1
ATOM 665 N N . GLN A 1 82 ? 18.779 11.759 15.662 1.00 80.31 82 GLN A N 1
ATOM 666 C CA . GLN A 1 82 ? 19.463 12.167 14.443 1.00 80.31 82 GLN A CA 1
ATOM 667 C C . GLN A 1 82 ? 18.490 12.328 13.269 1.00 80.31 82 GLN A C 1
ATOM 669 O O . GLN A 1 82 ? 18.496 13.365 12.602 1.00 80.31 82 GLN A O 1
ATOM 674 N N . ILE A 1 83 ? 17.586 11.358 13.093 1.00 80.38 83 ILE A N 1
ATOM 675 C CA . ILE A 1 83 ? 16.515 11.409 12.089 1.00 80.38 83 ILE A CA 1
ATOM 676 C C . ILE A 1 83 ? 15.632 12.646 12.311 1.00 80.38 83 ILE A C 1
ATOM 678 O O . ILE A 1 83 ? 15.416 13.416 11.380 1.00 80.38 83 ILE A O 1
ATOM 682 N N . LEU A 1 84 ? 15.161 12.891 13.540 1.00 82.69 84 LEU A N 1
ATOM 683 C CA . LEU A 1 84 ? 14.314 14.052 13.853 1.00 82.69 84 LEU A CA 1
ATOM 684 C C . LEU A 1 84 ? 15.019 15.386 13.587 1.00 82.69 84 LEU A C 1
ATOM 686 O O . LEU A 1 84 ? 14.411 16.309 13.045 1.00 82.69 84 LEU A O 1
ATOM 690 N N . LYS A 1 85 ? 16.310 15.481 13.922 1.00 84.31 85 LYS A N 1
ATOM 691 C CA . LYS A 1 85 ? 17.113 16.676 13.653 1.00 84.31 85 L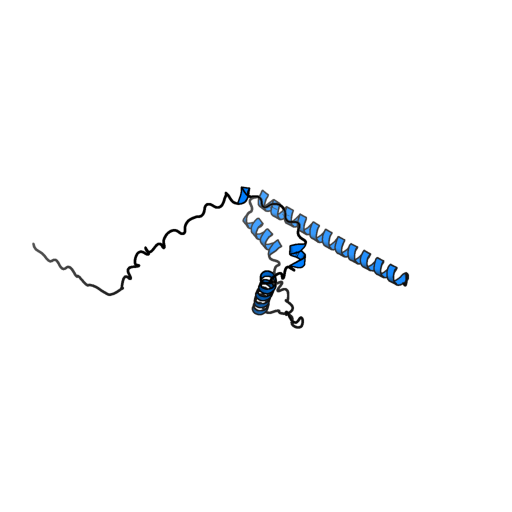YS A CA 1
ATOM 692 C C . LYS A 1 85 ? 17.229 16.951 12.150 1.00 84.31 85 LYS A C 1
ATOM 694 O O . LYS A 1 85 ? 17.067 18.097 11.739 1.00 84.31 85 LYS A O 1
ATOM 699 N N . ARG A 1 86 ? 17.443 15.919 11.325 1.00 83.38 86 ARG A N 1
ATOM 700 C CA . ARG A 1 86 ? 17.462 16.081 9.862 1.00 83.38 86 ARG A CA 1
ATOM 701 C C . ARG A 1 86 ? 16.099 16.380 9.266 1.00 83.38 86 ARG A C 1
ATOM 703 O O . ARG A 1 86 ? 16.036 17.173 8.337 1.00 83.38 86 ARG A O 1
ATOM 710 N N . TRP A 1 87 ? 15.016 15.817 9.797 1.00 82.00 87 TRP A N 1
ATOM 711 C CA . TRP A 1 87 ? 13.675 16.228 9.382 1.00 82.00 87 TRP A CA 1
ATOM 712 C C . TRP A 1 87 ? 13.469 17.721 9.628 1.00 82.00 87 TRP A C 1
ATOM 714 O O . TRP A 1 87 ? 13.056 18.425 8.714 1.00 82.00 87 TRP A O 1
ATOM 724 N N . ALA A 1 88 ? 13.826 18.230 10.810 1.00 83.06 88 ALA A N 1
ATOM 725 C CA . ALA A 1 88 ? 13.720 19.657 11.113 1.00 83.06 88 ALA A CA 1
ATOM 726 C C . ALA A 1 88 ? 14.561 20.534 10.163 1.00 83.06 88 ALA A C 1
ATOM 728 O O . ALA A 1 88 ? 14.109 21.600 9.751 1.00 83.06 88 ALA A O 1
ATOM 729 N N . GLU A 1 89 ? 15.759 20.085 9.786 1.00 83.06 89 GLU A N 1
ATOM 730 C CA . GLU A 1 89 ? 16.613 20.766 8.806 1.00 83.06 89 GLU A CA 1
ATOM 731 C C . GLU A 1 89 ? 16.020 20.737 7.391 1.00 83.06 89 GLU A C 1
ATOM 733 O O . GLU A 1 89 ? 15.934 21.778 6.749 1.00 83.06 89 GLU A O 1
ATOM 738 N N . LEU A 1 90 ? 15.539 19.579 6.930 1.00 79.50 90 LEU A N 1
ATOM 739 C CA . LEU A 1 90 ? 14.885 19.429 5.630 1.00 79.50 90 LEU A CA 1
ATOM 740 C C . LEU A 1 90 ? 13.633 20.308 5.542 1.00 79.50 90 LEU A C 1
ATOM 742 O O . LEU A 1 90 ? 13.466 21.041 4.573 1.00 79.50 90 LEU A O 1
ATOM 746 N N . PHE A 1 91 ? 12.787 20.297 6.576 1.00 80.44 91 PHE A N 1
ATOM 747 C CA . PHE A 1 91 ? 11.615 21.168 6.656 1.00 80.44 91 PHE A CA 1
ATOM 748 C C . PHE A 1 91 ? 12.008 22.644 6.641 1.00 80.44 91 PHE A C 1
ATOM 750 O O . PHE A 1 91 ? 11.374 23.432 5.945 1.00 80.44 91 PHE A O 1
ATOM 757 N N . ARG A 1 92 ? 13.069 23.031 7.358 1.00 82.69 92 ARG A N 1
ATOM 758 C CA . ARG A 1 92 ? 13.580 24.404 7.316 1.00 82.69 92 ARG A CA 1
ATOM 759 C C . ARG A 1 92 ? 14.096 24.786 5.937 1.00 82.69 92 ARG A C 1
ATOM 761 O O . ARG A 1 92 ? 13.798 25.891 5.509 1.00 82.69 92 ARG A O 1
ATOM 768 N N . ASN A 1 93 ? 14.824 23.914 5.252 1.00 77.12 93 ASN A N 1
ATOM 769 C CA . ASN A 1 93 ? 15.358 24.204 3.924 1.00 77.12 93 ASN A CA 1
ATOM 770 C C . ASN A 1 93 ? 14.245 24.295 2.880 1.00 77.12 93 ASN A C 1
ATOM 772 O O . ASN A 1 93 ? 14.289 25.176 2.036 1.00 77.12 93 ASN A O 1
ATOM 776 N N . VAL A 1 94 ? 13.228 23.434 2.962 1.00 74.81 94 VAL A N 1
ATOM 777 C CA . VAL A 1 94 ? 12.075 23.464 2.053 1.00 74.81 94 VAL A CA 1
ATOM 778 C C . VAL A 1 94 ? 11.206 24.701 2.300 1.00 74.81 94 VAL A C 1
ATOM 780 O O . VAL A 1 94 ? 10.818 25.366 1.346 1.00 74.81 94 VAL A O 1
ATOM 783 N N . LEU A 1 95 ? 10.911 25.034 3.562 1.00 71.31 95 LEU A N 1
ATOM 784 C CA . LEU A 1 95 ? 9.993 26.129 3.908 1.00 71.31 95 LEU A CA 1
ATOM 785 C C . LEU A 1 95 ? 10.653 27.512 3.911 1.00 71.31 95 LEU A C 1
ATOM 787 O O . LEU A 1 95 ? 9.984 28.497 3.623 1.00 71.31 95 LEU A O 1
ATOM 791 N N . ASN A 1 96 ? 11.947 27.596 4.225 1.00 71.00 96 ASN A N 1
ATOM 792 C CA . ASN A 1 96 ? 12.712 28.846 4.173 1.00 71.00 96 ASN A CA 1
ATOM 793 C C . ASN A 1 96 ? 13.533 28.963 2.886 1.00 71.00 96 ASN A C 1
ATOM 795 O O . ASN A 1 96 ? 14.442 29.792 2.824 1.00 71.00 96 ASN A O 1
ATOM 799 N N . CYS A 1 97 ? 13.241 28.149 1.864 1.00 64.75 97 CYS A N 1
ATOM 800 C CA . CYS A 1 97 ? 13.782 28.375 0.534 1.00 64.75 97 CYS A CA 1
ATOM 801 C C . CYS A 1 97 ? 13.181 29.688 0.025 1.00 64.75 97 CYS A C 1
ATOM 803 O O . CYS A 1 97 ? 12.088 29.709 -0.538 1.00 64.75 97 CYS A O 1
ATOM 805 N N . LEU A 1 98 ? 13.870 30.800 0.281 1.00 62.03 98 LEU A N 1
ATOM 806 C CA . LEU A 1 98 ? 13.544 32.078 -0.327 1.00 62.03 98 LEU A CA 1
ATOM 807 C C . LEU A 1 98 ? 13.612 31.864 -1.837 1.00 62.03 98 LEU A C 1
ATOM 809 O O . LEU A 1 98 ? 14.679 31.608 -2.395 1.00 62.03 98 LEU A O 1
ATOM 813 N N . SER A 1 99 ? 12.452 31.891 -2.488 1.00 63.06 99 SER A N 1
ATOM 814 C CA . SER A 1 99 ? 12.399 31.882 -3.939 1.00 63.06 99 SER A CA 1
ATOM 815 C C . SER A 1 99 ? 12.946 33.230 -4.388 1.00 63.06 99 SER A C 1
ATOM 817 O O . SER A 1 99 ? 12.293 34.257 -4.214 1.00 63.06 99 SER A O 1
ATOM 819 N N . ALA A 1 100 ? 14.176 33.243 -4.899 1.00 68.44 100 ALA A N 1
ATOM 820 C CA . ALA A 1 100 ? 14.696 34.380 -5.639 1.00 68.44 100 ALA A CA 1
ATOM 821 C C . ALA A 1 100 ? 13.954 34.410 -6.980 1.00 68.44 100 ALA A C 1
ATOM 823 O O . ALA A 1 100 ? 14.432 33.898 -7.993 1.00 68.44 100 ALA A O 1
ATOM 824 N N . ILE A 1 101 ? 12.720 34.911 -6.951 1.00 70.94 101 ILE A N 1
ATOM 825 C CA . ILE A 1 101 ? 11.955 35.178 -8.160 1.00 70.94 101 ILE A CA 1
ATOM 826 C C . ILE A 1 101 ? 12.763 36.220 -8.932 1.00 70.94 101 ILE A C 1
ATOM 828 O O . ILE A 1 101 ? 13.109 37.267 -8.396 1.00 70.94 101 ILE A O 1
ATOM 832 N N . SER A 1 102 ? 13.131 35.893 -10.166 1.00 79.06 102 SER A N 1
ATOM 833 C CA . SER A 1 102 ? 13.884 36.813 -11.011 1.00 79.06 102 SER A CA 1
ATOM 834 C C . SER A 1 102 ? 12.998 37.994 -11.398 1.00 79.06 102 SER A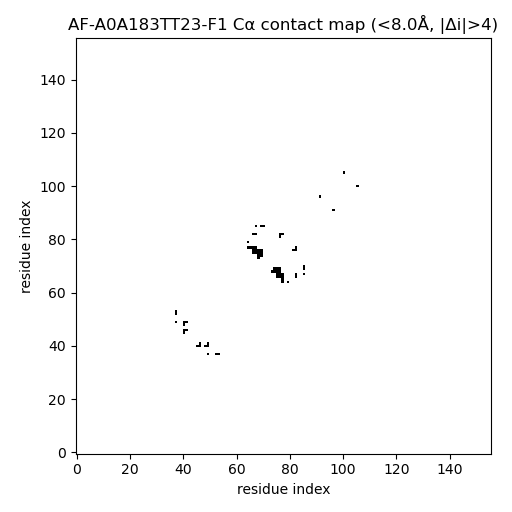 C 1
ATOM 836 O O . SER A 1 102 ? 11.900 37.777 -11.912 1.00 79.06 102 SER A O 1
ATOM 838 N N . ASP A 1 103 ? 13.496 39.219 -11.235 1.00 78.75 103 ASP A N 1
ATOM 839 C CA . ASP A 1 103 ? 12.792 40.435 -11.669 1.00 78.75 103 ASP A CA 1
ATOM 840 C C . ASP A 1 103 ? 12.439 40.372 -13.162 1.00 78.75 103 ASP A C 1
ATOM 842 O O . ASP A 1 103 ? 11.326 40.693 -13.559 1.00 78.75 103 ASP A O 1
ATOM 846 N N . ALA A 1 104 ? 13.310 39.775 -13.980 1.00 80.69 104 ALA A N 1
ATOM 847 C CA . ALA A 1 104 ? 13.042 39.553 -15.399 1.00 80.69 104 ALA A CA 1
ATOM 848 C C . ALA A 1 104 ? 11.866 38.592 -15.665 1.00 80.69 104 ALA A C 1
ATOM 850 O O . ALA A 1 104 ? 11.260 38.643 -16.735 1.00 80.69 104 ALA A O 1
ATOM 851 N N . ALA A 1 105 ? 11.553 37.684 -14.735 1.00 81.06 105 ALA A N 1
ATOM 852 C CA . ALA A 1 105 ? 10.363 36.837 -14.815 1.00 81.06 105 ALA A CA 1
ATOM 853 C C . ALA A 1 105 ? 9.103 37.588 -14.356 1.00 81.06 105 ALA A C 1
ATOM 855 O O . ALA A 1 105 ? 8.029 37.341 -14.903 1.00 81.06 105 ALA A O 1
ATOM 856 N N . ILE A 1 106 ? 9.242 38.522 -13.407 1.00 80.38 106 ILE A N 1
ATOM 857 C CA . ILE A 1 106 ? 8.169 39.419 -12.956 1.00 80.38 106 ILE A CA 1
ATOM 858 C C . ILE A 1 106 ? 7.783 40.387 -14.079 1.00 80.38 106 ILE A C 1
ATOM 860 O O . ILE A 1 106 ? 6.606 40.498 -14.408 1.00 80.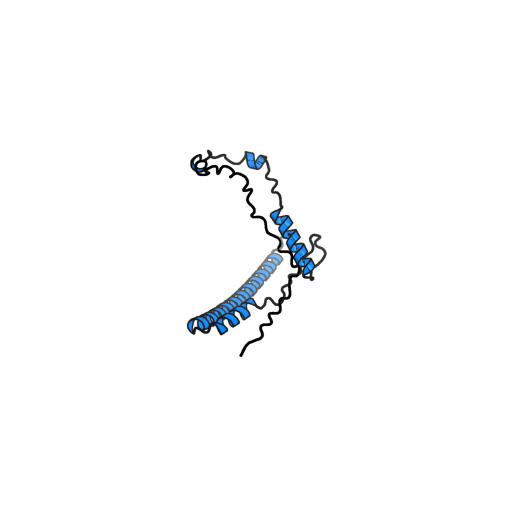38 106 ILE A O 1
ATOM 864 N N . ASP A 1 107 ? 8.766 40.988 -14.746 1.00 81.44 107 ASP A N 1
ATOM 865 C CA . ASP A 1 107 ? 8.559 41.930 -15.854 1.00 81.44 107 ASP A CA 1
ATOM 866 C C . ASP A 1 107 ? 7.898 41.285 -17.083 1.00 81.44 107 ASP A C 1
ATOM 868 O O . ASP A 1 107 ? 7.306 41.965 -17.919 1.00 81.44 107 ASP A O 1
ATOM 872 N N . ARG A 1 108 ? 7.997 39.957 -17.212 1.00 84.88 108 ARG A N 1
ATOM 873 C CA . ARG A 1 108 ? 7.388 39.187 -18.307 1.00 84.88 108 ARG A CA 1
ATOM 874 C C . ARG A 1 108 ? 5.959 38.729 -18.012 1.00 84.88 108 ARG A C 1
ATOM 876 O O . ARG A 1 108 ? 5.323 38.181 -18.914 1.00 84.88 108 ARG A O 1
ATOM 883 N N . LEU A 1 109 ? 5.453 38.907 -16.789 1.00 82.88 109 LEU A N 1
ATOM 884 C CA . LEU A 1 109 ? 4.078 38.546 -16.447 1.00 82.88 109 LEU A CA 1
ATOM 885 C C . LEU A 1 109 ? 3.104 39.603 -16.999 1.00 82.88 109 LEU A C 1
ATOM 887 O O . LEU A 1 109 ? 3.255 40.786 -16.695 1.00 82.88 109 LEU A O 1
ATOM 891 N N . PRO A 1 110 ? 2.083 39.210 -17.783 1.00 82.12 110 PRO A N 1
ATOM 892 C CA . PRO A 1 110 ? 1.072 40.148 -18.252 1.00 82.12 110 PRO A CA 1
ATOM 893 C C . PRO A 1 110 ? 0.284 40.699 -17.057 1.00 82.12 110 PRO A C 1
ATOM 895 O O . PRO A 1 110 ? -0.368 39.942 -16.334 1.00 82.12 110 PRO A O 1
ATOM 898 N N . GLN A 1 111 ? 0.345 42.016 -16.847 1.00 75.44 111 GLN A N 1
ATOM 899 C CA . GLN A 1 111 ? -0.493 42.687 -15.857 1.00 75.44 111 GLN A CA 1
ATOM 900 C C . GLN A 1 111 ? -1.929 42.758 -16.381 1.00 75.44 111 GLN A C 1
ATOM 902 O O . GLN A 1 111 ? -2.184 43.275 -17.466 1.00 75.44 111 GLN A O 1
ATOM 907 N N . VAL A 1 112 ? -2.860 42.212 -15.605 1.00 78.62 112 VAL A N 1
ATOM 908 C CA . VAL A 1 112 ? -4.300 42.389 -15.807 1.00 78.62 112 VAL A CA 1
ATOM 909 C C . VAL A 1 112 ? -4.757 43.532 -14.908 1.00 78.62 112 VAL A C 1
ATOM 911 O O . VAL A 1 112 ? -4.248 43.665 -13.794 1.00 78.62 112 VAL A O 1
ATOM 914 N N . ASP A 1 113 ? -5.710 44.337 -15.383 1.00 74.31 113 ASP A N 1
ATOM 915 C CA . ASP A 1 113 ? -6.273 45.446 -14.616 1.00 74.31 113 ASP A CA 1
ATOM 916 C C . ASP A 1 113 ? -6.715 44.994 -13.220 1.00 74.31 113 ASP A C 1
ATOM 918 O O . ASP A 1 113 ? -7.431 44.000 -13.044 1.00 74.31 113 ASP A O 1
ATOM 922 N N . THR A 1 114 ? -6.270 45.738 -12.209 1.00 70.19 114 THR A N 1
ATOM 923 C CA . THR A 1 114 ? -6.579 45.457 -10.809 1.00 70.19 114 THR A CA 1
ATOM 924 C C . THR A 1 114 ? -8.089 45.511 -10.594 1.00 70.19 114 THR A C 1
ATOM 926 O O . THR A 1 114 ? -8.728 46.545 -10.796 1.00 70.19 114 THR A O 1
ATOM 929 N N . ASN A 1 115 ? -8.674 44.397 -10.150 1.00 73.19 115 ASN A N 1
ATOM 930 C CA . ASN A 1 115 ? -10.094 44.326 -9.829 1.00 73.19 115 ASN A CA 1
ATOM 931 C C . ASN A 1 115 ? -10.395 45.156 -8.563 1.00 73.19 115 ASN A C 1
ATOM 933 O O . ASN A 1 115 ? -10.218 44.689 -7.435 1.00 73.19 115 ASN A O 1
ATOM 937 N N . ASN A 1 116 ? -10.855 46.394 -8.759 1.00 66.19 116 ASN A N 1
ATOM 938 C CA . ASN A 1 116 ? -11.196 47.337 -7.687 1.00 66.19 116 ASN A CA 1
ATOM 939 C C . ASN A 1 116 ? -12.377 46.873 -6.813 1.00 66.19 116 ASN A C 1
ATOM 941 O O . ASN A 1 116 ? -12.547 47.372 -5.702 1.00 66.19 116 ASN A O 1
ATOM 945 N N . ASP A 1 117 ? -13.152 45.881 -7.258 1.00 62.91 117 ASP A N 1
ATOM 946 C CA . ASP A 1 117 ? -14.285 45.320 -6.511 1.00 62.91 117 ASP A CA 1
ATOM 947 C C . ASP A 1 117 ? -13.824 44.543 -5.255 1.00 62.91 117 ASP A C 1
ATOM 949 O O . ASP A 1 117 ? -14.560 44.393 -4.277 1.00 62.91 117 ASP A O 1
ATOM 953 N N . LEU A 1 118 ? -12.553 44.113 -5.227 1.00 60.03 118 LEU A N 1
ATOM 954 C CA . LEU A 1 118 ? -11.910 43.489 -4.062 1.00 60.03 118 LEU A CA 1
ATOM 955 C C . LEU A 1 118 ? -11.428 44.512 -3.016 1.00 60.03 118 LEU A C 1
ATOM 957 O O . LEU A 1 118 ? -11.261 44.158 -1.848 1.00 60.03 118 LEU A O 1
ATOM 961 N N . VAL A 1 119 ? -11.230 45.779 -3.402 1.00 58.00 119 VAL A N 1
ATOM 962 C CA . VAL A 1 119 ? -10.707 46.840 -2.518 1.00 58.00 119 VAL A CA 1
ATOM 963 C C . VAL A 1 119 ? -11.773 47.318 -1.523 1.00 58.00 119 VAL A C 1
ATOM 965 O O . VAL A 1 119 ? -11.449 47.729 -0.410 1.00 58.00 119 VAL A O 1
ATOM 968 N N . CYS A 1 120 ? -13.060 47.172 -1.848 1.00 51.06 120 CYS A N 1
ATOM 969 C CA . CYS A 1 120 ? -14.158 47.617 -0.985 1.00 51.06 120 CYS A CA 1
ATOM 970 C C . CYS A 1 120 ? -14.596 46.616 0.104 1.00 51.06 120 CYS A C 1
ATOM 972 O O . CYS A 1 120 ? -15.540 46.912 0.837 1.00 51.06 120 CYS A O 1
ATOM 974 N N . ARG A 1 121 ? -13.935 45.457 0.273 1.00 50.38 121 ARG A N 1
ATOM 975 C CA . ARG A 1 121 ? -14.301 44.467 1.315 1.00 50.38 121 ARG A CA 1
ATOM 976 C C . ARG A 1 121 ? -13.391 44.405 2.540 1.00 50.38 121 ARG A C 1
ATOM 978 O O . ARG A 1 121 ? -13.628 43.564 3.405 1.00 50.38 121 ARG A O 1
ATOM 985 N N . LEU A 1 122 ? -12.409 45.294 2.669 1.00 43.16 122 LEU A N 1
ATOM 986 C CA . LEU A 1 122 ? -11.660 45.458 3.916 1.00 43.16 122 LEU A CA 1
ATOM 987 C C . LEU A 1 122 ? -12.186 46.684 4.671 1.00 43.16 122 LEU A C 1
ATOM 989 O O . LEU A 1 122 ? -11.703 47.795 4.446 1.00 43.16 122 LEU A O 1
ATOM 993 N N . PRO A 1 123 ? -13.170 46.536 5.580 1.00 46.12 123 PRO A N 1
ATOM 994 C CA . PRO A 1 123 ? -13.414 47.582 6.551 1.00 46.12 123 PRO A CA 1
ATOM 995 C C . PRO A 1 123 ? -12.156 47.691 7.409 1.00 46.12 123 PRO A C 1
ATOM 997 O O . PRO A 1 123 ? -11.794 46.768 8.138 1.00 46.12 123 PRO A O 1
ATOM 1000 N N . TYR A 1 124 ? -11.484 48.832 7.304 1.00 47.62 124 TYR A N 1
ATOM 1001 C CA . TYR A 1 124 ? -10.491 49.283 8.262 1.00 47.62 124 TYR A CA 1
ATOM 1002 C C . TYR A 1 124 ? -11.073 49.152 9.678 1.00 47.62 124 TYR A C 1
ATOM 1004 O O . TYR A 1 124 ? -11.823 50.016 10.136 1.00 47.62 124 TYR A O 1
ATOM 1012 N N . GLN A 1 125 ? -10.733 48.084 10.402 1.00 54.91 125 GLN A N 1
ATOM 1013 C CA . GLN A 1 125 ? -10.846 48.120 11.851 1.00 54.91 125 GLN A CA 1
ATOM 1014 C C . GLN A 1 125 ? -9.772 49.089 12.332 1.00 54.91 125 GLN A C 1
ATOM 1016 O O . GLN A 1 125 ? -8.576 48.811 12.263 1.00 54.91 125 GLN A O 1
ATOM 1021 N N . LYS A 1 126 ? -10.212 50.264 12.792 1.00 54.06 126 LYS A N 1
ATOM 1022 C CA . LYS A 1 126 ? -9.378 51.147 13.609 1.00 54.06 126 LYS A CA 1
ATOM 1023 C C . LYS A 1 126 ? -8.771 50.300 14.736 1.00 54.06 126 LYS A C 1
ATOM 1025 O O . LYS A 1 126 ? -9.521 49.532 15.342 1.00 54.06 126 LYS A O 1
ATOM 1030 N N . PRO A 1 127 ? -7.475 50.443 15.059 1.00 43.81 127 PRO A N 1
ATOM 1031 C CA . PRO A 1 127 ? -6.929 49.801 16.241 1.00 43.81 127 PRO A CA 1
ATOM 1032 C C . PRO A 1 127 ? -7.729 50.295 17.448 1.00 43.81 127 PRO A C 1
ATOM 1034 O O . PRO A 1 127 ? -7.743 51.487 17.769 1.00 43.81 127 PRO A O 1
ATOM 1037 N N . SER A 1 128 ? -8.467 49.382 18.079 1.00 53.97 128 SER A N 1
ATOM 1038 C CA . SER A 1 128 ? -9.092 49.643 19.367 1.00 53.97 128 SER A CA 1
ATOM 1039 C C . SER A 1 128 ? -7.997 50.074 20.336 1.00 53.97 128 SER A C 1
ATOM 1041 O O . SER A 1 128 ? -6.927 49.461 20.366 1.00 53.97 128 SER A O 1
ATOM 1043 N N . ARG A 1 129 ? -8.268 51.133 21.109 1.00 49.28 129 ARG A N 1
ATOM 1044 C CA . ARG A 1 129 ? -7.397 51.630 22.184 1.00 49.28 129 ARG A CA 1
ATOM 1045 C C . ARG A 1 129 ? -6.795 50.462 22.984 1.00 49.28 129 ARG A C 1
ATOM 1047 O O . ARG A 1 129 ? -7.506 49.476 23.194 1.00 49.28 129 ARG A O 1
ATOM 1054 N N . PRO A 1 130 ? -5.547 50.571 23.480 1.00 40.66 130 PRO A N 1
ATOM 1055 C CA . PRO A 1 130 ? -4.981 49.546 24.344 1.00 40.66 130 PRO A CA 1
ATOM 1056 C C . PRO A 1 130 ? -5.935 49.304 25.515 1.00 40.66 130 PRO A C 1
ATOM 1058 O O . PRO A 1 130 ? -6.258 50.233 26.256 1.00 40.66 130 PRO A O 1
ATOM 1061 N N . CYS A 1 131 ? -6.420 48.072 25.660 1.00 38.28 131 CYS A N 1
ATOM 1062 C CA . CYS A 1 131 ? -7.163 47.658 26.842 1.00 38.28 131 CYS A CA 1
ATOM 1063 C C . CYS A 1 131 ? -6.204 47.653 28.038 1.00 38.28 131 CYS A C 1
ATOM 1065 O O . CYS A 1 131 ? -5.642 46.625 28.397 1.00 38.28 131 CYS A O 1
ATOM 1067 N N . SER A 1 132 ? -6.015 48.802 28.681 1.00 54.25 132 SER A N 1
ATOM 1068 C CA . SER A 1 132 ? -5.483 48.860 30.039 1.00 54.25 132 SER A CA 1
ATOM 1069 C C . SER A 1 132 ? -6.620 48.555 31.015 1.00 54.25 132 SER A C 1
ATOM 1071 O O . SER A 1 132 ? -7.203 49.448 31.622 1.00 54.25 132 SER A O 1
ATOM 1073 N N . SER A 1 133 ? -6.989 47.283 31.123 1.00 50.03 133 SER A N 1
ATOM 1074 C CA . SER A 1 133 ? -7.756 46.772 32.264 1.00 50.03 133 SER A CA 1
ATOM 1075 C C . SER A 1 133 ? -7.481 45.282 32.444 1.00 50.03 133 SER A C 1
ATOM 1077 O O . SER A 1 133 ? -8.333 44.424 32.248 1.00 50.03 133 SER A O 1
ATOM 1079 N N . PHE A 1 134 ? -6.250 44.966 32.845 1.00 42.19 134 PHE A N 1
ATOM 1080 C CA . PHE A 1 134 ? -6.017 43.734 33.588 1.00 42.19 134 PHE A CA 1
ATOM 1081 C C . PHE A 1 134 ? -6.621 43.932 34.986 1.00 42.19 134 PHE A C 1
ATOM 1083 O O . PHE A 1 134 ? -6.198 44.859 35.683 1.00 42.19 134 PHE A O 1
ATOM 1090 N N . PRO A 1 135 ? -7.601 43.128 35.435 1.00 45.12 135 PRO A N 1
ATOM 1091 C CA . PRO A 1 135 ? -7.951 43.132 36.844 1.00 45.12 135 PRO A CA 1
ATOM 1092 C C . PRO A 1 135 ? -6.745 42.602 37.622 1.00 45.12 135 PRO A C 1
ATOM 1094 O O . PRO A 1 135 ? -6.204 41.540 37.313 1.00 45.12 135 PRO A O 1
ATOM 1097 N N . ALA A 1 136 ? -6.303 43.379 38.609 1.00 43.03 136 ALA A N 1
ATOM 1098 C CA . ALA A 1 136 ? -5.208 43.017 39.492 1.00 43.03 136 ALA A CA 1
ATOM 1099 C C . ALA A 1 136 ? -5.466 41.632 40.104 1.00 43.03 136 ALA A C 1
ATOM 1101 O O . ALA A 1 136 ? -6.421 41.439 40.862 1.00 43.03 136 ALA A O 1
ATOM 1102 N N . VAL A 1 137 ? -4.600 40.672 39.781 1.00 42.25 137 VAL A N 1
ATOM 1103 C CA . VAL A 1 137 ? -4.524 39.396 40.490 1.00 42.25 137 VAL A CA 1
ATOM 1104 C C . VAL A 1 137 ? -4.108 39.727 41.919 1.00 42.25 137 VAL A C 1
ATOM 1106 O O . VAL A 1 137 ? -2.950 40.041 42.186 1.00 42.25 137 VAL A O 1
ATOM 1109 N N . LYS A 1 138 ? -5.069 39.712 42.847 1.00 43.75 138 LYS A N 1
ATOM 1110 C CA . LYS A 1 138 ? -4.763 39.776 44.275 1.00 43.75 138 LYS A CA 1
ATOM 1111 C C . LYS A 1 138 ? -4.056 38.480 44.651 1.00 43.75 138 LYS A C 1
ATOM 1113 O O . LYS A 1 138 ? -4.688 37.431 44.765 1.00 43.75 138 LYS A O 1
ATOM 1118 N N . HIS A 1 139 ? -2.746 38.580 44.832 1.00 37.72 139 HIS A N 1
ATOM 1119 C CA . HIS A 1 139 ? -1.940 37.607 45.548 1.00 37.72 139 HIS A CA 1
ATOM 1120 C C . HIS A 1 139 ? -2.570 37.403 46.935 1.00 37.72 139 HIS A C 1
ATOM 1122 O O . HIS A 1 139 ? -2.621 38.333 47.740 1.00 37.72 139 HIS A O 1
ATOM 1128 N N . ARG A 1 140 ? -3.139 36.221 47.198 1.00 41.16 140 ARG A N 1
ATOM 1129 C CA . ARG A 1 140 ? -3.461 35.812 48.568 1.00 41.16 140 ARG A CA 1
ATOM 1130 C C . ARG A 1 140 ? -2.182 35.245 49.164 1.00 41.16 140 ARG A C 1
ATOM 1132 O O . ARG A 1 140 ? -1.803 34.127 48.829 1.00 41.16 140 ARG A O 1
ATOM 1139 N N . ASP A 1 141 ? -1.555 36.017 50.043 1.00 40.16 141 ASP A N 1
ATOM 1140 C CA . ASP A 1 141 ? -0.529 35.500 50.941 1.00 40.16 141 ASP A CA 1
ATOM 1141 C C . ASP A 1 141 ? -1.128 34.406 51.841 1.00 40.16 141 ASP A C 1
ATOM 1143 O O . ASP A 1 141 ? -2.182 34.620 52.454 1.00 40.16 141 ASP A O 1
ATOM 1147 N N . PRO A 1 142 ? -0.486 33.234 51.954 1.00 47.12 142 PRO A N 1
ATOM 1148 C CA . PRO A 1 142 ? -0.846 32.231 52.935 1.00 47.12 142 PRO A CA 1
ATOM 1149 C C . PRO A 1 142 ? -0.050 32.482 54.218 1.00 47.12 142 PRO A C 1
ATOM 1151 O O . PRO A 1 142 ? 0.973 31.847 54.454 1.00 47.12 142 PRO A O 1
ATOM 1154 N N . THR A 1 143 ? -0.547 33.373 55.079 1.00 39.19 143 THR A N 1
ATOM 1155 C CA . THR A 1 143 ? -0.013 33.506 56.443 1.00 39.19 143 THR A CA 1
ATOM 1156 C C . THR A 1 143 ? -1.144 33.612 57.464 1.00 39.19 143 THR A C 1
ATOM 1158 O O . THR A 1 143 ? -1.748 34.657 57.668 1.00 39.19 143 THR A O 1
ATOM 1161 N N . GLN A 1 144 ? -1.436 32.455 58.061 1.00 43.44 144 GLN A N 1
ATOM 1162 C CA . GLN A 1 144 ? -1.572 32.224 59.504 1.00 43.44 144 GLN A CA 1
ATOM 1163 C C . GLN A 1 144 ? -2.416 33.209 60.340 1.00 43.44 144 GLN A C 1
ATOM 1165 O O . GLN A 1 144 ? -1.977 34.295 60.695 1.00 43.44 144 GLN A O 1
ATOM 1170 N N . SER A 1 145 ? -3.598 32.752 60.768 1.00 36.09 145 SER A N 1
ATOM 1171 C CA . SER A 1 145 ? -4.421 33.319 61.854 1.00 36.09 145 SER A CA 1
ATOM 1172 C C . SER A 1 145 ? -5.686 32.451 61.974 1.00 36.09 145 SER A C 1
ATOM 1174 O O . SER A 1 145 ? -6.234 32.057 60.954 1.00 36.09 145 SER A O 1
ATOM 1176 N N . HIS A 1 146 ? -6.252 32.060 63.111 1.00 41.25 146 HIS A N 1
ATOM 1177 C CA . HIS A 1 146 ? -5.905 32.138 64.522 1.00 41.25 146 HIS A CA 1
ATOM 1178 C C . HIS A 1 146 ? -6.788 31.088 65.222 1.00 41.25 146 HIS A C 1
ATOM 1180 O O . HIS A 1 146 ? -7.931 30.857 64.823 1.00 41.25 146 HIS A O 1
ATOM 1186 N N . ARG A 1 147 ? -6.280 30.486 66.300 1.00 44.56 147 ARG A N 1
ATOM 1187 C CA . ARG A 1 147 ? -7.075 29.730 67.278 1.00 44.56 147 ARG A CA 1
ATOM 1188 C C . ARG A 1 147 ? -8.249 30.574 67.789 1.00 44.56 147 ARG A C 1
ATOM 1190 O O . ARG A 1 147 ? -8.026 31.718 68.178 1.00 44.56 147 ARG A O 1
ATOM 1197 N N . LYS A 1 148 ? -9.429 29.966 67.936 1.00 39.12 148 LYS A N 1
ATOM 1198 C CA . LYS A 1 148 ? -10.408 30.336 68.970 1.00 39.12 148 LYS A CA 1
ATOM 1199 C C . LYS A 1 148 ? -11.173 29.097 69.431 1.00 39.12 148 LYS A C 1
ATOM 1201 O O . LYS A 1 148 ? -12.071 28.613 68.755 1.00 39.12 148 LYS A O 1
ATOM 1206 N N . SER A 1 149 ? -10.762 28.597 70.592 1.00 43.56 149 SER A N 1
ATOM 1207 C CA . SER A 1 149 ? -11.553 27.731 71.459 1.00 43.56 149 SER A CA 1
ATOM 1208 C C . SER A 1 149 ? -12.763 28.508 71.970 1.00 43.56 149 SER A C 1
ATOM 1210 O O . SER A 1 149 ? -12.638 29.687 72.305 1.00 43.56 149 SER A O 1
ATOM 1212 N N . THR A 1 150 ? -13.914 27.854 72.073 1.00 40.09 150 THR A N 1
ATOM 1213 C CA . THR A 1 150 ? -15.085 28.398 72.765 1.00 40.09 150 THR A CA 1
ATOM 1214 C C . THR A 1 150 ? -15.440 27.432 73.884 1.00 40.09 150 THR A C 1
ATOM 1216 O O . THR A 1 150 ? -15.869 26.310 73.634 1.00 40.09 150 THR A O 1
ATOM 1219 N N . SER A 1 151 ? -15.181 27.855 75.121 1.00 40.78 151 SER A N 1
ATOM 1220 C CA . SER A 1 151 ? -15.791 27.288 76.317 1.00 40.78 151 SER A CA 1
ATOM 1221 C C . SER A 1 151 ? -17.132 27.982 76.550 1.00 40.78 151 SER A C 1
ATOM 1223 O O . SER A 1 151 ? -17.271 29.186 76.335 1.00 40.78 151 SER A O 1
ATOM 1225 N N . THR A 1 152 ? -18.131 27.238 77.008 1.00 47.25 152 THR A N 1
ATOM 1226 C CA . THR A 1 152 ? -19.309 27.791 77.684 1.00 47.25 152 THR A CA 1
ATOM 1227 C C . THR A 1 152 ? -19.751 26.766 78.723 1.00 47.25 152 THR A C 1
ATOM 1229 O O . THR A 1 152 ? -19.982 25.606 78.395 1.00 47.25 152 THR A O 1
ATOM 1232 N N . VAL A 1 153 ? -19.783 27.195 79.984 1.00 44.56 153 VAL A N 1
ATOM 1233 C CA . VAL A 1 153 ? -20.220 26.445 81.167 1.00 44.56 153 VAL A CA 1
ATOM 1234 C C . VAL A 1 153 ? -21.437 27.162 81.752 1.00 44.56 153 VAL A C 1
ATOM 1236 O O . VAL A 1 153 ? -21.334 28.357 82.011 1.00 44.56 153 VAL A O 1
ATOM 1239 N N . GLY A 1 154 ? -22.504 26.391 82.015 1.00 35.38 154 GLY A N 1
ATOM 1240 C CA . GLY A 1 154 ? -23.511 26.571 83.083 1.00 35.38 154 GLY A CA 1
ATOM 1241 C C . GLY A 1 154 ? -24.513 27.733 82.967 1.00 35.38 154 GLY A C 1
ATOM 1242 O O . GLY A 1 154 ? -24.235 28.684 82.242 1.00 35.38 154 GLY A O 1
ATOM 1243 N N . PRO A 1 155 ? -25.657 27.696 83.696 1.00 57.72 155 PRO A N 1
ATOM 1244 C CA . PRO A 1 155 ? -25.853 26.998 84.982 1.00 57.72 155 PRO A CA 1
ATOM 1245 C C . PRO A 1 155 ? -27.166 26.182 85.125 1.00 57.72 155 PRO A C 1
ATOM 1247 O O . PRO A 1 155 ? -28.106 26.376 84.357 1.00 57.72 155 PRO A O 1
ATOM 1250 N N . GLY A 1 156 ? -27.244 25.355 86.181 1.00 36.19 156 GLY A N 1
ATOM 1251 C CA . GLY A 1 156 ? -28.496 24.850 86.773 1.00 36.19 156 GLY A CA 1
ATOM 1252 C C . GLY A 1 156 ? -28.607 23.341 86.856 1.00 36.19 156 GLY A C 1
ATOM 1253 O O . GLY A 1 156 ? -29.337 22.789 86.010 1.00 36.19 156 GLY A O 1
#

Foldseek 3Di:
DDPVVVVVVVVVVVVVVVVVVVVVVVVVVVVVVLVVVLVVCVVVVVVVVNVVSVCVVPVVPPDPPVQDADPVRPDTHPDPVVSVVVVVVVCCCVVVVPPPPDVVNVVPDDDDPDDCVVVPPDDPPDPDDPPPDDPDPPPDDPDDDDDDDDDDDDDD

Secondary structure (DSSP, 8-state):
--HHHHHHHHHHHHHHHHHHHHHHHHHHHHHHHHHHHHHHHHHTT-HHHHHHHHHHHH---S-----EEPTTS--EE-SHHHHHHHHHHHHHHHHT------HHHHTTSPPPPP-GGGGGG------------PPP--------------------

pLDDT: mean 72.97, std 19.52, range [35.38, 97.19]